Protein AF-A0AA90QGF6-F1 (afdb_monomer_lite)

Radius of gyration: 12.18 Å; chains: 1; bounding box: 27×24×31 Å

Foldseek 3Di:
DEDDPVLVVVLVVLQVVLVVCVVVVNLVVSLVSLVVSQVSQDPPNQAYPSLLVSLQVSLVSCVVVVVNVSSVVSLVSSCSHPCSVVDD

pLDDT: mean 93.96, std 6.86, range [53.06, 98.19]

Sequence (88 aa):
MELNAALHNKIEDLSEDGNALLENGDRQATVAKWNQALDLVPEPKSDWEAATWLYGSIGDAYFEGRDLDSAKATFFDALNCPGGTENP

Structure (mmCIF, N/CA/C/O backbone):
data_AF-A0AA90QGF6-F1
#
_entry.id   AF-A0AA90QGF6-F1
#
loop_
_atom_site.group_PDB
_atom_site.id
_atom_site.type_symbol
_atom_site.label_atom_id
_atom_site.label_alt_id
_atom_site.label_comp_id
_atom_site.label_asym_id
_atom_site.label_entity_id
_atom_site.label_seq_id
_atom_site.pdbx_PDB_ins_code
_atom_site.Cartn_x
_atom_site.Cartn_y
_atom_site.Cartn_z
_atom_site.occupancy
_atom_site.B_iso_or_equiv
_atom_site.auth_seq_id
_atom_site.auth_comp_id
_atom_site.auth_asym_id
_atom_site.auth_atom_id
_atom_site.pdbx_PDB_model_num
ATOM 1 N N . MET A 1 1 ? 14.128 -3.432 -6.137 1.00 87.00 1 MET A N 1
ATOM 2 C CA . MET A 1 1 ? 14.157 -3.213 -7.601 1.00 87.00 1 MET A CA 1
ATOM 3 C C . MET A 1 1 ? 13.340 -1.981 -7.915 1.00 87.00 1 MET A C 1
ATOM 5 O O . MET A 1 1 ? 12.346 -1.746 -7.237 1.00 87.00 1 MET A O 1
ATOM 9 N N . GLU A 1 2 ? 13.737 -1.262 -8.962 1.00 84.38 2 GLU A N 1
ATOM 10 C CA . GLU A 1 2 ? 13.039 -0.070 -9.442 1.00 84.38 2 GLU A CA 1
ATOM 11 C C . GLU A 1 2 ? 12.150 -0.388 -10.637 1.00 84.38 2 GLU A C 1
ATOM 13 O O . GLU A 1 2 ? 12.549 -1.110 -11.557 1.00 84.38 2 GLU A O 1
ATOM 18 N N . LEU A 1 3 ? 10.946 0.177 -10.635 1.00 87.88 3 LEU A N 1
ATOM 19 C CA . LEU A 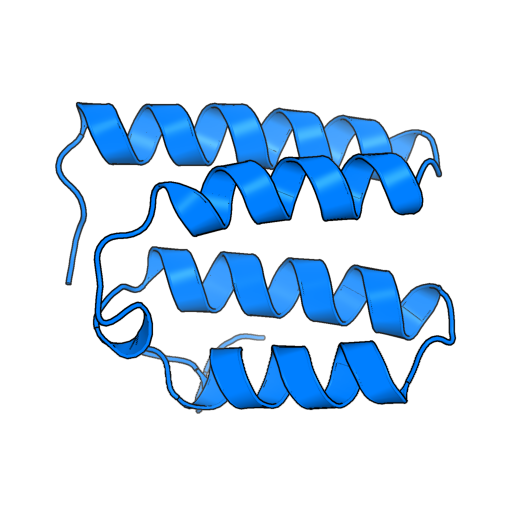1 3 ? 10.0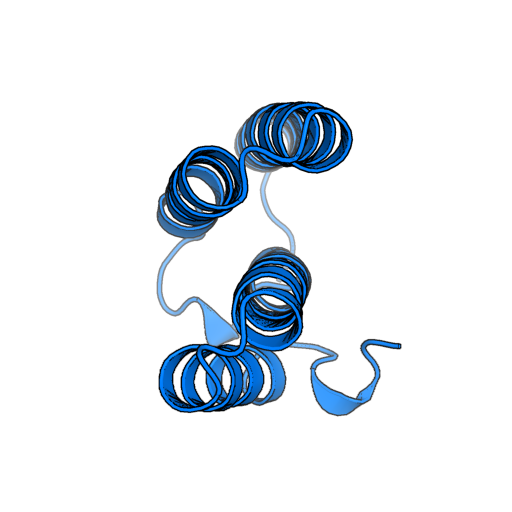05 0.042 -11.740 1.00 87.88 3 LEU A CA 1
ATOM 20 C C . LEU A 1 3 ? 10.463 0.871 -12.943 1.00 87.88 3 LEU A C 1
ATOM 22 O O . LEU A 1 3 ? 11.152 1.881 -12.821 1.00 87.88 3 LEU A O 1
ATOM 26 N N . ASN A 1 4 ? 10.024 0.476 -14.140 1.00 93.88 4 ASN A N 1
ATOM 27 C CA . ASN A 1 4 ? 10.143 1.379 -15.280 1.00 93.88 4 ASN A CA 1
ATOM 28 C C . ASN A 1 4 ? 9.237 2.607 -15.073 1.00 93.88 4 ASN A C 1
ATOM 30 O O . ASN A 1 4 ? 8.191 2.509 -14.434 1.00 93.88 4 ASN A O 1
ATOM 34 N N . ALA A 1 5 ? 9.608 3.736 -15.678 1.00 92.56 5 ALA A N 1
ATOM 35 C CA . ALA A 1 5 ? 8.933 5.014 -15.456 1.00 92.56 5 ALA A CA 1
ATOM 36 C C . ALA A 1 5 ? 7.423 4.987 -15.754 1.00 92.56 5 ALA A C 1
ATOM 38 O O . ALA A 1 5 ? 6.642 5.591 -15.032 1.00 92.56 5 ALA A O 1
ATOM 39 N N . ALA A 1 6 ? 6.984 4.268 -16.792 1.00 94.25 6 ALA A N 1
ATOM 40 C CA . ALA A 1 6 ? 5.563 4.220 -17.137 1.00 94.25 6 ALA A CA 1
ATOM 41 C C . ALA A 1 6 ? 4.737 3.482 -16.073 1.00 94.25 6 ALA A C 1
ATOM 43 O O . ALA A 1 6 ? 3.622 3.893 -15.758 1.00 94.25 6 ALA A O 1
ATOM 44 N N . LEU A 1 7 ? 5.282 2.392 -15.529 1.00 93.81 7 LEU A N 1
ATOM 45 C CA . LEU A 1 7 ? 4.637 1.630 -14.466 1.00 93.81 7 LEU A CA 1
ATOM 46 C C . LEU A 1 7 ? 4.702 2.379 -13.132 1.00 93.81 7 LEU A C 1
ATOM 48 O O . LEU A 1 7 ? 3.692 2.436 -12.440 1.00 93.81 7 LEU A O 1
ATOM 52 N N . HIS A 1 8 ? 5.846 2.999 -12.829 1.00 93.88 8 HIS A N 1
ATOM 53 C CA . HIS A 1 8 ? 6.020 3.858 -11.659 1.00 93.88 8 HIS A CA 1
ATOM 54 C C . HIS A 1 8 ? 4.969 4.970 -11.626 1.00 93.88 8 HIS A C 1
ATOM 56 O O . HIS A 1 8 ? 4.193 5.034 -10.681 1.00 93.88 8 HIS A O 1
ATOM 62 N N . ASN A 1 9 ? 4.860 5.764 -12.697 1.00 95.38 9 ASN A N 1
ATOM 63 C CA . ASN A 1 9 ? 3.909 6.876 -12.759 1.00 95.38 9 ASN A CA 1
ATOM 64 C C . ASN A 1 9 ? 2.463 6.405 -12.575 1.00 95.38 9 ASN A C 1
ATOM 66 O O . ASN A 1 9 ? 1.679 7.054 -11.904 1.00 95.38 9 ASN A O 1
ATOM 70 N N . LYS A 1 10 ? 2.099 5.243 -13.129 1.00 96.31 10 LYS A N 1
ATOM 71 C CA . LYS A 1 10 ? 0.737 4.718 -12.982 1.00 96.31 10 LYS A CA 1
ATOM 72 C C . LYS A 1 10 ? 0.425 4.287 -11.546 1.00 96.31 10 LYS A C 1
ATOM 74 O O . LYS A 1 10 ? -0.715 4.397 -11.105 1.00 96.31 10 LYS A O 1
ATOM 79 N N . ILE A 1 11 ? 1.420 3.753 -10.842 1.00 96.81 11 ILE A N 1
ATOM 80 C CA . ILE A 1 11 ? 1.308 3.403 -9.424 1.00 96.81 11 ILE A CA 1
ATOM 81 C C . ILE A 1 11 ? 1.239 4.669 -8.571 1.00 96.81 11 ILE A C 1
ATOM 83 O O . ILE A 1 11 ? 0.427 4.725 -7.652 1.00 96.81 11 ILE A O 1
ATOM 87 N N . GLU A 1 12 ? 2.035 5.681 -8.904 1.00 95.69 12 GLU A N 1
ATOM 88 C CA . GLU A 1 12 ? 2.023 6.996 -8.262 1.00 95.69 12 GLU A CA 1
ATOM 89 C C . GLU A 1 12 ? 0.657 7.678 -8.419 1.00 95.69 12 GLU A C 1
ATOM 91 O O . GLU A 1 12 ? 0.034 7.980 -7.407 1.00 95.69 12 GLU A O 1
ATOM 96 N N . ASP A 1 13 ? 0.111 7.760 -9.639 1.00 97.25 13 ASP A N 1
ATOM 97 C CA . ASP A 1 13 ? -1.222 8.323 -9.915 1.00 97.25 13 ASP A CA 1
ATOM 98 C C . ASP A 1 13 ? -2.317 7.644 -9.065 1.00 97.25 13 ASP A C 1
ATOM 100 O O . ASP A 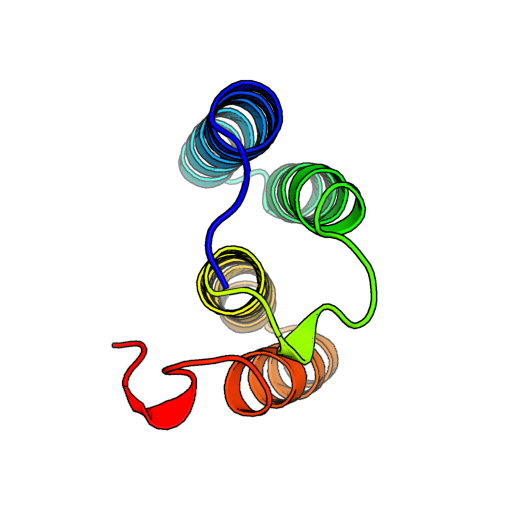1 13 ? -3.173 8.293 -8.461 1.00 97.25 13 ASP A O 1
ATOM 104 N N . LEU A 1 14 ? -2.294 6.306 -8.984 1.00 97.56 14 LEU A N 1
ATOM 105 C CA . LEU A 1 14 ? -3.240 5.557 -8.151 1.00 97.56 14 LEU A CA 1
ATOM 106 C C . LEU A 1 14 ? -3.005 5.805 -6.655 1.00 97.56 14 LEU A C 1
ATOM 108 O O . LEU A 1 14 ? -3.958 5.832 -5.878 1.00 97.56 14 LEU A O 1
ATOM 112 N N . SER A 1 15 ? -1.755 5.978 -6.237 1.00 95.56 15 SER A N 1
ATOM 113 C CA . SER A 1 15 ? -1.415 6.250 -4.840 1.00 95.56 15 SER A CA 1
ATOM 114 C C . SER A 1 15 ? -1.888 7.635 -4.410 1.00 95.56 15 SER A C 1
ATOM 116 O O . SER A 1 15 ? -2.491 7.762 -3.342 1.00 95.56 15 SER A O 1
ATOM 118 N N . GLU A 1 16 ? -1.711 8.641 -5.267 1.00 95.88 16 GLU A N 1
ATOM 119 C CA . GLU A 1 16 ? -2.213 10.003 -5.072 1.00 95.88 16 GLU A CA 1
ATOM 120 C C . GLU A 1 16 ? -3.745 10.047 -5.009 1.00 95.88 16 GLU A C 1
ATOM 122 O O . GLU A 1 16 ? -4.305 10.663 -4.100 1.00 95.88 16 GLU A O 1
ATOM 127 N N . ASP A 1 17 ? -4.435 9.321 -5.894 1.00 96.44 17 ASP A N 1
ATOM 128 C CA . ASP A 1 17 ? -5.891 9.153 -5.815 1.00 96.44 17 ASP A CA 1
ATOM 129 C C . ASP A 1 17 ? -6.318 8.566 -4.455 1.00 96.44 17 ASP A C 1
ATOM 131 O O . ASP A 1 17 ? -7.327 8.974 -3.875 1.00 96.44 17 ASP A O 1
ATOM 135 N N . GLY A 1 18 ? -5.566 7.586 -3.943 1.00 95.06 18 GLY A N 1
ATOM 136 C CA . GLY A 1 18 ? -5.822 6.969 -2.641 1.00 95.06 18 GLY A CA 1
ATOM 137 C C . GLY A 1 18 ? -5.610 7.945 -1.483 1.00 95.06 18 GLY A C 1
ATOM 138 O O . GLY A 1 18 ? -6.439 7.992 -0.570 1.00 95.06 18 GLY A O 1
ATOM 139 N N . ASN A 1 19 ? -4.566 8.776 -1.561 1.00 93.62 19 ASN A N 1
ATOM 140 C CA . ASN A 1 19 ? -4.294 9.843 -0.595 1.00 93.62 19 ASN A CA 1
ATOM 141 C C . ASN A 1 19 ? -5.448 10.855 -0.562 1.00 93.62 19 ASN A C 1
ATOM 143 O O . ASN A 1 19 ? -5.957 11.171 0.511 1.00 93.62 19 ASN A O 1
ATOM 147 N N . ALA A 1 20 ? -5.939 11.288 -1.726 1.00 95.81 20 ALA A N 1
ATOM 148 C CA . ALA A 1 20 ? -7.084 12.195 -1.807 1.00 95.81 20 ALA A CA 1
ATOM 149 C C . ALA A 1 20 ? -8.366 11.578 -1.209 1.00 95.81 20 ALA A C 1
ATOM 151 O O . ALA A 1 20 ? -9.167 12.266 -0.576 1.00 95.81 20 ALA A O 1
ATOM 152 N N . LEU A 1 21 ? -8.580 10.268 -1.373 1.00 94.06 21 LEU A N 1
ATOM 153 C CA . LEU A 1 21 ? -9.693 9.559 -0.724 1.00 94.06 21 LEU A CA 1
ATOM 154 C C . LEU A 1 21 ? -9.522 9.495 0.801 1.00 94.06 21 LEU A C 1
ATOM 156 O O . LEU A 1 21 ? -10.506 9.643 1.531 1.00 94.06 21 LEU A O 1
ATOM 160 N N . LEU A 1 22 ? -8.281 9.346 1.277 1.00 92.25 22 LEU A N 1
ATOM 161 C CA . LEU A 1 22 ? -7.972 9.297 2.705 1.00 92.25 22 LEU A CA 1
ATOM 162 C C . LEU A 1 22 ? -8.255 10.646 3.367 1.00 92.25 22 LEU A C 1
ATOM 164 O O . LEU A 1 22 ? -8.877 10.686 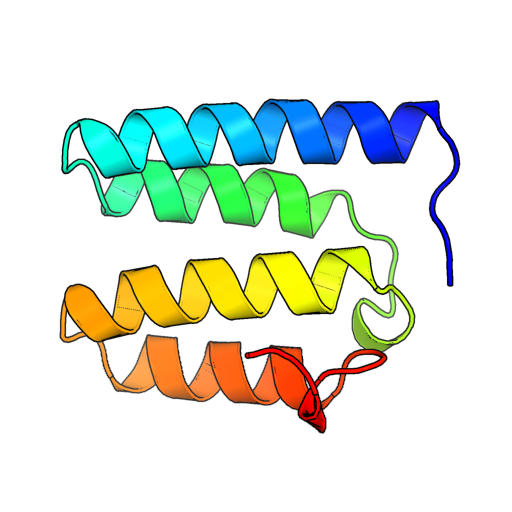4.427 1.00 92.25 22 LEU A O 1
ATOM 168 N N . GLU A 1 23 ? -7.871 11.745 2.715 1.00 92.44 23 GLU A N 1
ATOM 169 C CA . GLU A 1 23 ? -8.171 13.111 3.164 1.00 92.44 23 GLU A CA 1
ATOM 170 C C . GLU A 1 23 ? -9.681 13.369 3.283 1.00 92.44 23 GLU A C 1
ATOM 172 O O . GLU A 1 23 ? -10.127 14.097 4.171 1.00 92.44 23 GLU A O 1
ATOM 177 N N . ASN A 1 24 ? -10.486 12.717 2.439 1.00 92.31 24 ASN A N 1
ATOM 178 C CA . ASN A 1 24 ? -11.948 12.758 2.504 1.00 92.31 24 ASN A CA 1
ATOM 179 C C . ASN A 1 24 ? -12.547 11.808 3.562 1.00 92.31 24 ASN A C 1
ATOM 181 O O . ASN A 1 24 ? -13.763 11.796 3.765 1.00 92.31 24 ASN A O 1
ATOM 185 N N . GLY A 1 25 ? -11.716 11.010 4.239 1.00 89.75 25 GLY A N 1
ATOM 186 C CA . GLY A 1 25 ? -12.120 10.036 5.250 1.00 89.75 25 GLY A CA 1
ATOM 187 C C . GLY A 1 25 ? -12.699 8.732 4.691 1.00 89.75 25 GLY A C 1
ATOM 188 O O . GLY A 1 25 ? -13.155 7.894 5.477 1.00 89.75 25 GLY A O 1
ATOM 189 N N . ASP A 1 26 ? -12.681 8.521 3.369 1.00 93.56 26 ASP A N 1
ATOM 190 C CA . ASP A 1 26 ? -13.185 7.293 2.741 1.00 93.56 26 ASP A CA 1
ATOM 191 C C . ASP A 1 26 ? -12.111 6.201 2.726 1.00 93.56 26 ASP A C 1
ATOM 193 O O . ASP A 1 26 ? -11.522 5.843 1.706 1.00 93.56 26 ASP A O 1
ATOM 197 N N . ARG A 1 27 ? -11.880 5.645 3.913 1.00 90.69 27 ARG A N 1
ATOM 198 C CA . ARG A 1 27 ? -10.883 4.603 4.168 1.00 90.69 27 ARG A CA 1
ATOM 199 C C . ARG A 1 27 ? -11.071 3.362 3.295 1.00 90.69 27 ARG A C 1
ATOM 201 O O . ARG A 1 27 ? -10.089 2.756 2.873 1.00 90.69 27 ARG A O 1
ATOM 208 N N . GLN A 1 28 ? -12.317 2.968 3.022 1.00 93.12 28 GLN A N 1
ATOM 209 C CA . GLN A 1 28 ? -12.588 1.792 2.194 1.00 93.12 28 GLN A CA 1
ATOM 210 C C . GLN A 1 28 ? -12.162 2.050 0.745 1.00 93.12 28 GLN A C 1
ATOM 212 O O . GLN A 1 28 ? -11.508 1.197 0.137 1.00 93.12 28 GLN A O 1
ATOM 217 N N . ALA A 1 29 ? -12.494 3.224 0.204 1.00 95.06 29 ALA A N 1
ATOM 218 C CA . ALA A 1 29 ? -12.069 3.609 -1.133 1.00 95.06 29 ALA A CA 1
ATOM 219 C C . ALA A 1 29 ? -10.546 3.804 -1.217 1.00 95.06 29 ALA A C 1
ATOM 221 O O . ALA A 1 29 ? -9.946 3.362 -2.197 1.00 95.06 29 ALA A O 1
ATOM 222 N N . THR A 1 30 ? -9.913 4.378 -0.186 1.00 95.75 30 THR A N 1
ATOM 223 C CA . THR A 1 30 ? -8.448 4.495 -0.080 1.00 95.75 30 THR A CA 1
ATOM 224 C C . THR A 1 30 ? -7.770 3.137 -0.212 1.00 95.75 30 THR A C 1
ATOM 226 O O . THR A 1 30 ? -6.955 2.937 -1.113 1.00 95.75 30 THR A O 1
ATOM 229 N N . VAL A 1 31 ? -8.152 2.170 0.629 1.00 96.50 31 VAL A N 1
ATOM 230 C CA . VAL A 1 31 ? -7.572 0.820 0.606 1.00 96.50 31 VAL A CA 1
ATOM 231 C C . VAL A 1 31 ? -7.810 0.148 -0.746 1.00 96.50 31 VAL A C 1
ATOM 233 O O . VAL A 1 31 ? -6.901 -0.471 -1.297 1.00 96.50 31 VAL A O 1
ATOM 236 N N . ALA A 1 32 ? -9.006 0.282 -1.325 1.00 97.00 32 ALA A N 1
ATOM 237 C CA . ALA A 1 32 ? -9.298 -0.283 -2.641 1.00 97.00 32 ALA A CA 1
ATOM 238 C C . ALA A 1 32 ? -8.434 0.334 -3.753 1.00 97.00 32 ALA A C 1
ATOM 240 O O . ALA A 1 32 ? -8.066 -0.358 -4.706 1.00 97.00 32 ALA A O 1
ATOM 241 N N . LYS A 1 33 ? -8.116 1.627 -3.655 1.00 97.88 33 LYS A N 1
ATOM 242 C CA . LYS A 1 33 ? -7.289 2.329 -4.635 1.00 97.88 33 LYS A CA 1
ATOM 243 C C . LYS A 1 33 ? -5.811 1.947 -4.500 1.00 97.88 33 LYS A C 1
ATOM 245 O O . LYS A 1 33 ? -5.189 1.614 -5.506 1.00 97.88 33 LYS A O 1
ATOM 250 N N . TRP A 1 34 ? -5.270 1.888 -3.287 1.00 98.19 34 TRP A N 1
ATOM 251 C CA . TRP A 1 34 ? -3.887 1.445 -3.080 1.00 98.19 34 TRP A CA 1
ATOM 252 C C . TRP A 1 34 ? -3.672 -0.031 -3.414 1.00 98.19 34 TRP A C 1
ATOM 254 O O . TRP A 1 34 ? -2.631 -0.375 -3.962 1.00 98.19 34 TRP A O 1
ATOM 264 N N . ASN A 1 35 ? -4.666 -0.899 -3.198 1.00 98.00 35 ASN A N 1
ATOM 265 C CA . ASN A 1 35 ? -4.577 -2.282 -3.678 1.00 98.00 35 ASN A CA 1
ATOM 266 C C . ASN A 1 35 ? -4.500 -2.362 -5.212 1.00 98.00 35 ASN A C 1
ATOM 268 O O . ASN A 1 35 ? -3.744 -3.172 -5.734 1.00 98.00 35 ASN A O 1
ATOM 272 N N . GLN A 1 36 ? -5.194 -1.485 -5.951 1.00 98.19 36 GLN A N 1
ATOM 273 C CA . GLN A 1 36 ? -5.033 -1.421 -7.412 1.00 98.19 36 GLN A CA 1
ATOM 274 C C . GLN A 1 36 ? -3.615 -1.008 -7.815 1.00 98.19 36 GLN A C 1
ATOM 276 O O . GLN A 1 36 ? -3.092 -1.519 -8.801 1.00 98.19 36 GLN A O 1
ATOM 281 N N . ALA A 1 37 ? -2.995 -0.090 -7.071 1.00 98.06 37 ALA A N 1
ATOM 282 C CA . ALA A 1 37 ? -1.603 0.292 -7.290 1.00 98.06 37 ALA A CA 1
ATOM 283 C C . ALA A 1 37 ? -0.658 -0.887 -6.995 1.00 98.06 37 ALA A C 1
ATOM 285 O O . ALA A 1 37 ? 0.244 -1.180 -7.777 1.00 98.06 37 ALA A O 1
ATOM 286 N N . LEU A 1 38 ? -0.920 -1.622 -5.913 1.00 98.00 38 LEU A N 1
ATOM 287 C CA . LEU A 1 38 ? -0.148 -2.793 -5.504 1.00 98.00 38 LEU A CA 1
ATOM 288 C C . LEU A 1 38 ? -0.257 -3.951 -6.505 1.00 98.00 38 LEU A C 1
ATOM 290 O O . LEU A 1 38 ? 0.739 -4.620 -6.771 1.00 98.00 38 LEU A O 1
ATOM 294 N N . ASP A 1 39 ? -1.424 -4.158 -7.114 1.00 97.88 39 ASP A N 1
ATOM 295 C CA . ASP A 1 39 ? -1.639 -5.169 -8.159 1.00 97.88 39 ASP A CA 1
ATOM 296 C C . ASP A 1 39 ? -0.825 -4.902 -9.436 1.00 97.88 39 ASP A C 1
ATOM 298 O O . ASP A 1 39 ? -0.584 -5.820 -10.224 1.00 97.88 39 ASP A O 1
ATOM 302 N N . LEU A 1 40 ? -0.384 -3.658 -9.654 1.00 97.50 40 LEU A N 1
ATOM 303 C CA . LEU A 1 40 ? 0.514 -3.308 -10.755 1.00 97.50 40 LEU A CA 1
ATOM 304 C C . LEU A 1 40 ? 1.984 -3.620 -10.448 1.00 97.50 40 LEU A C 1
ATOM 306 O O . LEU A 1 40 ? 2.790 -3.683 -11.382 1.00 97.50 40 LEU A O 1
ATOM 310 N N . VAL A 1 41 ? 2.348 -3.815 -9.178 1.00 97.12 41 VAL A N 1
ATOM 311 C CA . VAL A 1 41 ? 3.707 -4.210 -8.800 1.00 97.12 41 VAL A CA 1
ATOM 312 C C . VAL A 1 41 ? 3.956 -5.655 -9.260 1.00 97.12 41 VAL A C 1
ATOM 314 O O . VAL A 1 41 ? 3.159 -6.541 -8.936 1.00 97.12 41 VAL A O 1
ATOM 317 N N . PRO A 1 42 ? 5.040 -5.934 -10.011 1.00 96.94 42 PRO A N 1
ATOM 318 C CA . PRO A 1 42 ? 5.314 -7.279 -10.507 1.00 96.94 42 PRO A CA 1
ATOM 319 C C . PRO A 1 42 ? 5.583 -8.297 -9.393 1.00 96.94 42 PRO A C 1
ATOM 321 O O . PRO A 1 42 ? 6.092 -7.962 -8.327 1.00 96.94 42 PRO A O 1
ATOM 324 N N . GLU A 1 43 ? 5.321 -9.573 -9.678 1.00 96.31 43 GLU A N 1
ATOM 325 C CA . GLU A 1 43 ? 5.694 -10.666 -8.777 1.00 96.31 43 GLU A CA 1
ATOM 326 C C . GLU A 1 43 ? 7.184 -11.054 -8.913 1.00 96.31 43 GLU A C 1
ATOM 328 O O . GLU A 1 43 ? 7.705 -11.059 -10.034 1.00 96.31 43 GLU A O 1
ATOM 333 N N . PRO A 1 44 ? 7.857 -11.449 -7.814 1.00 96.44 44 PRO A N 1
ATOM 334 C CA . PRO A 1 44 ? 7.354 -11.398 -6.442 1.00 96.44 44 PRO A CA 1
ATOM 335 C C . PRO A 1 44 ? 7.366 -9.955 -5.908 1.00 96.44 44 PRO A C 1
ATOM 337 O O . PRO A 1 44 ? 8.372 -9.253 -6.023 1.00 96.44 44 PRO A O 1
ATOM 340 N N . LYS A 1 45 ? 6.257 -9.508 -5.301 1.00 96.31 45 LYS A N 1
ATOM 341 C CA . LYS A 1 45 ? 6.123 -8.120 -4.801 1.00 96.31 45 LYS A CA 1
ATOM 342 C C . LYS A 1 45 ? 7.222 -7.721 -3.808 1.00 96.31 45 LYS A C 1
ATOM 344 O O . LYS A 1 45 ? 7.644 -6.569 -3.803 1.00 96.31 45 LYS A O 1
ATOM 349 N N . SER A 1 46 ? 7.743 -8.690 -3.052 1.00 95.88 46 SER A N 1
ATOM 350 C CA . SER A 1 46 ? 8.841 -8.532 -2.087 1.00 95.88 46 SER A CA 1
ATOM 351 C C . SER A 1 46 ? 10.157 -8.019 -2.675 1.00 95.88 46 SER A C 1
ATOM 353 O O . SER A 1 46 ? 11.053 -7.654 -1.922 1.00 95.88 46 SER A O 1
ATOM 355 N N . ASP A 1 47 ? 10.305 -7.986 -4.000 1.00 96.50 47 ASP A N 1
ATOM 356 C CA . ASP A 1 47 ? 11.528 -7.498 -4.637 1.00 96.50 47 ASP A CA 1
ATOM 357 C C . ASP A 1 47 ? 11.477 -5.996 -4.980 1.00 96.50 47 ASP A C 1
ATOM 359 O O . ASP A 1 47 ? 12.472 -5.441 -5.462 1.00 96.50 47 ASP A O 1
ATOM 363 N N . TRP A 1 48 ? 10.350 -5.312 -4.754 1.00 96.25 48 TRP A N 1
ATOM 364 C CA . TRP A 1 48 ? 10.094 -3.956 -5.259 1.00 96.25 48 TRP A CA 1
ATOM 365 C C . TRP A 1 48 ? 9.883 -2.942 -4.138 1.00 96.25 48 TRP A C 1
ATOM 367 O O . TRP A 1 48 ? 9.060 -3.149 -3.253 1.00 96.25 48 TRP A O 1
ATOM 377 N N . GLU A 1 49 ? 10.568 -1.800 -4.216 1.00 93.62 49 GLU A N 1
ATOM 378 C CA . GLU A 1 49 ? 10.460 -0.736 -3.202 1.00 93.62 49 GLU A CA 1
ATOM 379 C C . GLU A 1 49 ? 9.053 -0.129 -3.150 1.00 93.62 49 GLU A C 1
ATOM 381 O O . GLU A 1 49 ? 8.533 0.158 -2.075 1.00 93.62 49 GLU A O 1
ATOM 386 N N . ALA A 1 50 ? 8.380 -0.032 -4.302 1.00 94.94 50 ALA A N 1
ATOM 387 C CA . ALA A 1 50 ? 6.987 0.406 -4.377 1.00 94.94 50 ALA A CA 1
ATOM 388 C C . ALA A 1 50 ? 6.041 -0.457 -3.518 1.00 94.94 50 ALA A C 1
ATOM 390 O O . ALA A 1 50 ? 5.081 0.066 -2.956 1.00 94.94 50 ALA A O 1
ATOM 391 N N . ALA A 1 51 ? 6.316 -1.762 -3.377 1.00 96.88 51 ALA A N 1
ATOM 392 C CA . ALA A 1 51 ? 5.509 -2.635 -2.529 1.00 96.88 51 ALA A CA 1
ATOM 393 C C . ALA A 1 51 ? 5.645 -2.267 -1.046 1.00 96.88 51 ALA A C 1
ATOM 395 O O . ALA A 1 51 ? 4.637 -2.251 -0.346 1.00 96.88 51 ALA A O 1
ATOM 396 N N . THR A 1 52 ? 6.848 -1.916 -0.578 1.00 95.62 52 THR A N 1
ATOM 397 C CA . THR A 1 52 ? 7.088 -1.495 0.812 1.00 95.62 52 THR A CA 1
ATOM 398 C C . THR A 1 52 ? 6.191 -0.326 1.197 1.00 95.62 52 THR A C 1
ATOM 400 O O . THR A 1 52 ? 5.480 -0.394 2.201 1.00 95.62 52 THR A O 1
ATOM 403 N N . TRP A 1 53 ? 6.185 0.719 0.366 1.00 94.25 53 TRP A N 1
ATOM 404 C CA . TRP A 1 53 ? 5.378 1.914 0.594 1.00 94.25 53 TRP A CA 1
ATOM 405 C C . TRP A 1 53 ? 3.882 1.600 0.570 1.00 94.25 53 TRP A C 1
ATOM 407 O O . TRP A 1 53 ? 3.171 1.955 1.504 1.00 94.25 53 TRP A O 1
ATOM 417 N N . LEU A 1 54 ? 3.412 0.868 -0.444 1.00 97.19 54 LEU A N 1
ATOM 418 C CA . LEU A 1 54 ? 1.994 0.532 -0.587 1.00 97.19 54 LEU A CA 1
ATOM 419 C C . LEU A 1 54 ? 1.478 -0.353 0.549 1.00 97.19 54 LEU A C 1
ATOM 421 O O . LEU A 1 54 ? 0.415 -0.073 1.102 1.00 97.19 54 LEU A O 1
ATOM 425 N N . TYR A 1 55 ? 2.220 -1.395 0.929 1.00 97.94 55 TYR A N 1
ATOM 426 C CA . TYR A 1 55 ? 1.857 -2.232 2.071 1.00 97.94 55 TYR A CA 1
ATOM 427 C C . TYR A 1 55 ? 1.872 -1.436 3.381 1.00 97.94 55 TYR A C 1
ATOM 429 O O . TYR A 1 55 ? 0.960 -1.598 4.190 1.00 97.94 55 TYR A O 1
ATOM 437 N N . GLY A 1 56 ? 2.848 -0.543 3.577 1.00 96.38 56 GLY A N 1
ATOM 438 C CA . GLY A 1 56 ? 2.876 0.369 4.723 1.00 96.38 56 GLY A CA 1
ATOM 439 C C . GLY A 1 56 ? 1.615 1.231 4.796 1.00 96.38 56 GLY A C 1
ATOM 440 O O . GLY A 1 56 ? 0.869 1.146 5.768 1.00 96.38 56 GLY A O 1
ATOM 441 N N . 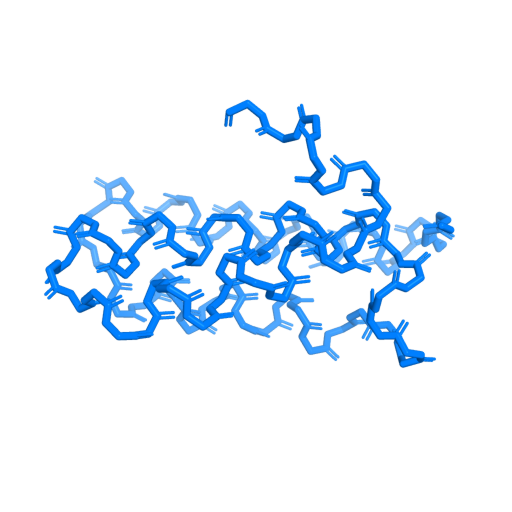SER A 1 57 ? 1.307 1.962 3.720 1.00 96.00 57 SER A N 1
ATOM 442 C CA . SER A 1 57 ? 0.134 2.842 3.662 1.00 96.00 57 SER A CA 1
ATOM 443 C C . SER A 1 57 ? -1.180 2.082 3.860 1.00 96.00 57 SER A C 1
ATOM 445 O O . SER A 1 57 ? -2.029 2.496 4.649 1.00 96.00 57 SER A O 1
ATOM 447 N N . ILE A 1 58 ? -1.357 0.932 3.199 1.00 97.62 58 ILE A N 1
ATOM 448 C CA . ILE A 1 58 ? -2.549 0.088 3.384 1.00 97.62 58 ILE A CA 1
ATOM 449 C C . ILE A 1 58 ? -2.645 -0.405 4.836 1.00 97.62 58 ILE A C 1
ATOM 451 O O . ILE A 1 58 ? -3.736 -0.400 5.415 1.00 97.62 58 ILE A O 1
ATOM 455 N N . GLY A 1 59 ? -1.520 -0.801 5.435 1.00 96.88 59 GLY A N 1
ATOM 456 C CA . GLY A 1 59 ? -1.441 -1.204 6.835 1.00 96.88 59 GLY A CA 1
ATOM 457 C C . GLY A 1 59 ? -1.894 -0.092 7.782 1.00 96.88 59 GLY A C 1
ATOM 458 O O . GLY A 1 59 ? -2.728 -0.347 8.655 1.00 96.88 59 GLY A O 1
ATOM 459 N N . ASP A 1 60 ? -1.438 1.142 7.561 1.00 95.56 60 ASP A N 1
ATOM 460 C CA . ASP A 1 60 ? -1.840 2.320 8.341 1.00 95.56 60 ASP A CA 1
ATOM 461 C C . ASP A 1 60 ? -3.341 2.588 8.225 1.00 95.56 60 ASP A C 1
ATOM 463 O O . ASP A 1 60 ? -4.033 2.773 9.234 1.00 95.56 60 ASP A O 1
ATOM 467 N N . ALA A 1 61 ? -3.885 2.517 7.006 1.00 94.69 61 ALA A N 1
ATOM 468 C CA . ALA A 1 61 ? -5.318 2.669 6.792 1.00 94.69 61 ALA A CA 1
ATOM 469 C C . ALA A 1 61 ? -6.130 1.574 7.503 1.00 94.69 61 ALA A C 1
ATOM 471 O O . ALA A 1 61 ? -7.190 1.871 8.057 1.00 94.69 61 ALA A O 1
ATOM 472 N N . TYR A 1 62 ? -5.668 0.327 7.561 1.00 96.19 62 TYR A N 1
ATOM 473 C CA . TYR A 1 62 ? -6.345 -0.687 8.375 1.00 96.19 62 TYR A CA 1
ATOM 474 C C . TYR A 1 62 ? -6.207 -0.416 9.877 1.00 96.19 62 TYR A C 1
ATOM 476 O O . TYR A 1 62 ? -7.193 -0.517 10.616 1.00 96.19 62 TYR A O 1
ATOM 484 N N . PHE A 1 63 ? -5.016 -0.020 10.330 1.00 95.62 63 PHE A N 1
ATOM 485 C CA . PHE A 1 63 ? -4.710 0.210 11.740 1.00 95.62 63 PHE A CA 1
ATOM 486 C C . PHE A 1 63 ? -5.577 1.316 12.343 1.00 95.62 63 PHE A C 1
ATOM 488 O O . PHE A 1 63 ? -6.258 1.117 13.353 1.00 95.62 63 PHE A O 1
ATOM 495 N N . GLU A 1 64 ? -5.617 2.467 11.687 1.00 92.75 64 GLU A N 1
ATOM 496 C CA . GLU A 1 64 ? -6.477 3.583 12.068 1.00 92.75 64 GLU A CA 1
ATOM 497 C C . GLU A 1 64 ? -7.976 3.219 11.991 1.00 92.75 64 GLU A C 1
ATOM 499 O O . GLU A 1 64 ? -8.785 3.717 12.778 1.00 92.75 64 GLU A O 1
ATOM 504 N N . GLY A 1 65 ? -8.354 2.318 11.075 1.00 91.94 65 GLY A N 1
ATOM 505 C CA . GLY A 1 65 ? -9.701 1.747 10.965 1.00 91.94 65 GLY A CA 1
ATOM 506 C C . GLY A 1 65 ? -10.040 0.732 12.059 1.00 91.94 65 GLY A C 1
ATOM 507 O O . GLY A 1 65 ? -11.174 0.257 12.120 1.00 91.94 65 GLY A O 1
ATOM 508 N N . ARG A 1 66 ? -9.077 0.420 12.936 1.00 95.19 66 ARG A N 1
ATOM 509 C CA . ARG A 1 66 ? -9.136 -0.614 13.979 1.00 95.19 66 ARG A CA 1
ATOM 510 C C . ARG A 1 66 ? -9.304 -2.041 13.456 1.00 95.19 66 ARG A C 1
ATOM 512 O O . ARG A 1 66 ? -9.622 -2.933 14.243 1.00 95.19 66 ARG A O 1
ATOM 519 N N . ASP A 1 67 ? -9.029 -2.273 12.176 1.00 96.56 67 ASP A N 1
ATOM 520 C CA . ASP A 1 67 ? -8.881 -3.618 11.625 1.00 96.56 67 ASP A CA 1
ATOM 521 C C . ASP A 1 67 ? -7.435 -4.092 11.831 1.00 96.56 67 ASP A C 1
ATOM 523 O O . ASP A 1 67 ? -6.580 -4.029 10.948 1.00 96.56 67 ASP A O 1
ATOM 527 N N . LEU A 1 68 ? -7.138 -4.497 13.066 1.00 96.38 68 LEU A N 1
ATOM 528 C CA . LEU A 1 68 ? -5.771 -4.802 13.488 1.00 96.38 68 LEU A CA 1
ATOM 529 C C . LEU A 1 68 ? -5.219 -6.086 12.859 1.00 96.38 68 LEU A C 1
ATOM 531 O O . LEU A 1 68 ? -4.002 -6.210 12.719 1.00 96.38 68 LEU A O 1
ATOM 535 N N . ASP A 1 69 ? -6.087 -7.026 12.487 1.00 97.88 69 ASP A N 1
ATOM 536 C CA . ASP A 1 69 ? -5.669 -8.278 11.856 1.00 97.88 69 ASP A CA 1
ATOM 537 C C . ASP A 1 69 ? -5.198 -8.018 10.421 1.00 97.88 69 ASP A C 1
ATOM 539 O O . ASP A 1 69 ? -4.091 -8.431 10.057 1.00 97.88 69 ASP A O 1
ATOM 543 N N . SER A 1 70 ? -5.976 -7.254 9.646 1.00 97.25 70 SER A N 1
ATOM 544 C CA . SER A 1 70 ? -5.585 -6.827 8.298 1.00 97.25 70 SER A CA 1
ATOM 545 C C . SER A 1 70 ? -4.350 -5.927 8.331 1.00 97.25 70 SER A C 1
ATOM 547 O O . SER A 1 70 ? -3.419 -6.136 7.551 1.00 97.25 70 SER A O 1
ATOM 549 N N . ALA A 1 71 ? -4.284 -4.984 9.278 1.00 97.81 71 ALA A N 1
ATOM 550 C CA . ALA A 1 71 ? -3.118 -4.118 9.451 1.00 97.81 71 ALA A CA 1
ATOM 551 C C . ALA A 1 71 ? -1.847 -4.935 9.704 1.00 97.81 71 ALA A C 1
ATOM 553 O O . ALA A 1 71 ? -0.854 -4.793 8.996 1.00 97.81 71 ALA A O 1
ATOM 554 N N . LYS A 1 72 ? -1.896 -5.856 10.674 1.00 97.75 72 LYS A N 1
ATOM 555 C CA . LYS A 1 72 ? -0.766 -6.717 11.030 1.00 97.75 72 LYS A CA 1
ATOM 556 C C . LYS A 1 72 ? -0.293 -7.555 9.846 1.00 97.75 72 LYS A C 1
ATOM 558 O O . LYS A 1 72 ? 0.912 -7.631 9.624 1.00 97.75 72 LYS A O 1
ATOM 563 N N . ALA A 1 73 ? -1.211 -8.194 9.119 1.00 97.62 73 ALA A N 1
ATOM 564 C CA . ALA A 1 73 ? -0.858 -8.990 7.946 1.00 97.62 73 ALA A CA 1
ATOM 565 C C . ALA A 1 73 ? -0.143 -8.132 6.891 1.00 97.62 73 ALA A C 1
ATOM 567 O O . ALA A 1 73 ? 0.948 -8.483 6.451 1.00 97.62 73 ALA A O 1
ATOM 568 N N . THR A 1 74 ? -0.702 -6.960 6.590 1.00 97.31 74 THR A N 1
ATOM 569 C CA . THR A 1 74 ? -0.157 -6.041 5.583 1.00 97.31 74 THR A CA 1
ATOM 570 C C . THR A 1 74 ? 1.217 -5.494 5.991 1.00 97.31 74 THR A C 1
ATOM 572 O O . THR A 1 74 ? 2.137 -5.453 5.179 1.00 97.31 74 THR A O 1
ATOM 575 N N . PHE A 1 75 ? 1.416 -5.145 7.266 1.00 97.19 75 PHE A N 1
ATOM 576 C CA . PHE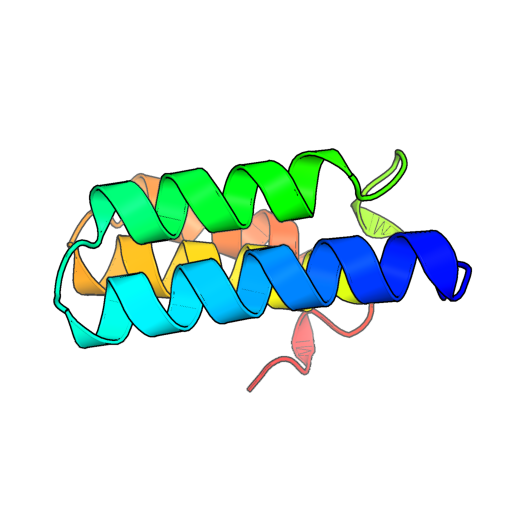 A 1 75 ? 2.730 -4.719 7.754 1.00 97.19 75 PHE A CA 1
ATOM 577 C C . PHE A 1 75 ? 3.779 -5.833 7.686 1.00 97.19 75 PHE A C 1
ATOM 579 O O . PHE A 1 75 ? 4.946 -5.553 7.422 1.00 97.19 75 PHE A O 1
ATOM 586 N N . PHE A 1 76 ? 3.398 -7.099 7.884 1.00 96.62 76 PHE A N 1
ATOM 587 C CA . PHE A 1 76 ? 4.332 -8.203 7.658 1.00 96.62 76 PHE A CA 1
ATOM 588 C C . PHE A 1 76 ? 4.734 -8.331 6.193 1.00 96.62 76 PHE A C 1
ATOM 590 O O . PHE A 1 76 ? 5.902 -8.608 5.924 1.00 96.62 76 PHE A O 1
ATOM 597 N N . ASP A 1 77 ? 3.818 -8.087 5.258 1.00 97.31 77 ASP A N 1
ATOM 598 C CA . ASP A 1 77 ? 4.166 -8.038 3.839 1.00 97.31 77 ASP A CA 1
ATOM 599 C C . ASP A 1 77 ? 5.148 -6.891 3.555 1.00 97.31 77 ASP A C 1
ATOM 601 O O . ASP A 1 77 ? 6.171 -7.121 2.907 1.00 97.31 77 ASP A O 1
ATOM 605 N N . ALA A 1 78 ? 4.931 -5.701 4.134 1.00 96.75 78 ALA A N 1
ATOM 606 C CA . ALA A 1 78 ? 5.866 -4.574 4.030 1.00 96.75 78 ALA A CA 1
ATOM 607 C C . ALA A 1 78 ? 7.268 -4.920 4.564 1.00 96.75 78 ALA A C 1
ATOM 609 O O . ALA A 1 78 ? 8.266 -4.615 3.916 1.00 96.75 78 ALA A O 1
ATOM 610 N N . LEU A 1 79 ? 7.358 -5.606 5.712 1.00 95.75 79 LEU A N 1
ATOM 611 C CA . LEU A 1 79 ? 8.630 -6.030 6.317 1.00 95.75 79 LEU A CA 1
ATOM 612 C C . LEU A 1 79 ? 9.429 -7.000 5.435 1.00 95.75 79 LEU A C 1
ATOM 614 O O . LEU A 1 79 ? 10.651 -7.067 5.559 1.00 95.75 79 LEU A O 1
ATOM 618 N N . ASN A 1 80 ? 8.753 -7.752 4.564 1.00 95.25 80 ASN A N 1
ATOM 619 C CA . ASN A 1 80 ? 9.396 -8.660 3.615 1.00 95.25 80 ASN A CA 1
ATOM 620 C C . ASN A 1 80 ? 9.863 -7.954 2.330 1.00 95.25 80 ASN A C 1
ATOM 622 O O . ASN A 1 80 ? 10.527 -8.585 1.509 1.00 95.25 80 ASN A O 1
ATOM 626 N N . CYS A 1 81 ? 9.512 -6.681 2.138 1.00 95.00 81 CYS A N 1
ATOM 627 C CA . CYS A 1 81 ? 9.888 -5.886 0.973 1.00 95.00 81 CYS A CA 1
ATOM 628 C C . CYS A 1 81 ? 11.197 -5.100 1.220 1.00 95.00 81 CYS A C 1
ATOM 630 O O . CYS A 1 81 ? 11.662 -4.987 2.363 1.00 95.00 81 CYS A O 1
ATOM 632 N N . PRO A 1 82 ? 11.842 -4.550 0.172 1.00 94.00 82 PRO A N 1
ATOM 633 C CA . PRO A 1 82 ? 13.120 -3.862 0.318 1.00 94.00 82 PRO A CA 1
ATOM 634 C C . PRO A 1 82 ? 12.975 -2.617 1.201 1.00 94.00 82 PRO A C 1
ATOM 636 O O . PRO A 1 82 ? 12.037 -1.839 1.037 1.00 94.00 82 PRO A O 1
ATOM 639 N N . GLY A 1 83 ? 13.884 -2.439 2.163 1.00 87.81 83 GLY A N 1
ATOM 640 C CA . GLY A 1 83 ? 13.803 -1.335 3.127 1.00 87.81 83 GLY A CA 1
ATOM 641 C C . GLY A 1 83 ? 12.646 -1.449 4.129 1.00 87.81 83 GLY A C 1
ATOM 642 O O . GLY A 1 83 ? 12.406 -0.510 4.879 1.00 87.81 83 GLY A O 1
ATOM 643 N N . GLY A 1 84 ? 11.938 -2.584 4.198 1.00 84.50 84 GLY A N 1
ATOM 644 C CA . GLY A 1 84 ? 10.753 -2.753 5.049 1.00 84.50 84 GLY A CA 1
ATOM 645 C C . GLY A 1 84 ? 10.984 -2.519 6.544 1.00 84.50 84 GLY A C 1
ATOM 646 O O . GLY A 1 84 ? 10.074 -2.097 7.248 1.00 84.50 84 GLY A O 1
ATOM 647 N N . THR A 1 85 ? 12.205 -2.730 7.039 1.00 84.19 85 THR A N 1
ATOM 648 C CA . THR A 1 85 ? 12.588 -2.429 8.432 1.00 84.19 85 THR A CA 1
ATOM 649 C C . THR A 1 85 ? 12.914 -0.956 8.683 1.00 84.19 85 THR A C 1
ATOM 651 O O . THR A 1 85 ? 13.105 -0.566 9.832 1.00 84.19 85 THR A O 1
ATOM 654 N N . GLU A 1 86 ? 13.056 -0.170 7.619 1.00 78.81 86 GLU A N 1
ATOM 655 C CA . GLU A 1 86 ? 13.450 1.243 7.637 1.00 78.81 86 GLU A CA 1
ATOM 656 C C . GLU A 1 86 ? 12.279 2.176 7.303 1.00 78.81 86 GLU A C 1
ATOM 658 O O . GLU A 1 86 ? 12.443 3.392 7.385 1.00 78.81 86 GLU A O 1
ATOM 663 N N . ASN A 1 87 ? 11.115 1.621 6.941 1.00 57.66 87 ASN A N 1
ATOM 664 C CA . ASN A 1 87 ? 9.908 2.387 6.650 1.00 57.66 87 ASN A CA 1
ATOM 665 C C . ASN A 1 87 ? 9.438 3.117 7.934 1.00 57.66 87 ASN A C 1
ATOM 667 O O . ASN A 1 87 ? 9.162 2.426 8.921 1.00 57.66 87 ASN A O 1
ATOM 671 N N . PRO A 1 88 ? 9.447 4.467 7.966 1.00 53.06 88 PRO A N 1
ATOM 672 C CA . PRO A 1 88 ? 9.194 5.259 9.174 1.00 53.06 88 PRO A CA 1
ATOM 673 C C . PRO A 1 88 ? 7.747 5.226 9.674 1.00 53.06 88 PRO A C 1
ATOM 675 O O . PRO A 1 88 ? 6.829 5.029 8.852 1.00 53.06 88 PRO A O 1
#

Secondary structure (DSSP, 8-state):
-PPPHHHHHHHHHHHHHHHHHHHTT-HHHHHHHHHHHHHTSPSSGGG-HHHHHHHHHHHHHHHHTT-HHHHHHHHHHHHTSTTTTT--